Protein AF-A0A7S0A527-F1 (afdb_monomer)

Sequence (128 aa):
ALVALYSAGVRCGAPASEEWRRAADLVRLERTLLECVGRWADWRAQESSCGAETQRRANDDAGIRYALTEALRCLGRFCSPAAAALALHLSSGSHAEVCLGTPDWRDQFAKFVERRRRCHITTPDSPF

Foldseek 3Di:
DLVVLVVCCVVVVPPVDPVSVVVCVVVVVLVVLLVLLLVVLVVVVVVVVVPDPPPDDPVVCPVSLVSNLSSLLCCLGHHALVSNQSSCVSNPDDPVQADSPDPCNSVSSNVVSVVSVPDLCPPPPRPD

Radius of gyration: 15.99 Å; Cα contacts (8 Å, |Δi|>4): 95; chains: 1; bounding box: 36×29×46 Å

Solvent-accessible surface area (backbone atoms only — not comparable to full-atom values): 7467 Å² total; per-residue (Å²): 109,70,69,58,54,47,53,47,33,68,73,58,54,50,76,74,29,64,70,57,48,54,52,37,59,74,68,36,45,65,60,54,39,45,51,55,44,41,54,47,36,51,51,54,52,51,54,67,70,62,72,62,86,65,85,71,61,82,68,81,51,47,69,58,53,50,52,50,53,50,39,50,51,45,31,45,66,65,46,51,57,67,58,38,52,51,44,40,62,43,68,73,52,79,70,88,75,51,59,64,89,47,95,59,26,47,60,41,41,48,53,52,53,56,59,70,65,61,47,67,70,78,40,94,85,29,99,107

Mean predicted aligned error: 8.45 Å

Structure (mmCIF, N/CA/C/O backbone):
data_AF-A0A7S0A527-F1
#
_entry.id   AF-A0A7S0A527-F1
#
loop_
_atom_site.group_PDB
_atom_site.id
_atom_site.type_symbol
_atom_site.label_atom_id
_atom_site.label_alt_id
_atom_site.label_comp_id
_atom_site.label_asym_id
_atom_site.label_entity_id
_atom_site.label_seq_id
_atom_site.pdbx_PDB_ins_code
_atom_site.Cartn_x
_atom_site.Cartn_y
_atom_site.Cartn_z
_atom_site.occupancy
_atom_site.B_iso_or_equiv
_atom_site.auth_seq_id
_atom_site.auth_comp_id
_atom_site.auth_asym_id
_atom_site.auth_atom_id
_atom_site.pdbx_PDB_model_num
ATOM 1 N N . ALA A 1 1 ? -5.299 -14.541 -2.115 1.00 59.81 1 ALA A N 1
ATOM 2 C CA . ALA A 1 1 ? -5.134 -14.113 -0.708 1.00 59.81 1 ALA A CA 1
ATOM 3 C C . ALA A 1 1 ? -5.258 -12.594 -0.545 1.00 59.81 1 ALA A C 1
ATOM 5 O O . ALA A 1 1 ? -6.221 -12.161 0.070 1.00 59.81 1 ALA A O 1
ATOM 6 N N . LEU A 1 2 ? -4.375 -11.779 -1.143 1.00 63.88 2 LEU A N 1
ATOM 7 C CA . LEU A 1 2 ? -4.377 -10.310 -0.979 1.00 63.88 2 LEU A CA 1
ATOM 8 C C . LEU A 1 2 ? -5.701 -9.626 -1.370 1.00 63.88 2 LEU A C 1
ATOM 10 O O . LEU A 1 2 ? -6.231 -8.843 -0.591 1.00 63.88 2 LEU A O 1
ATOM 14 N N . VAL A 1 3 ? -6.290 -9.987 -2.516 1.00 68.44 3 VAL A N 1
ATOM 15 C CA . VAL A 1 3 ? -7.587 -9.436 -2.969 1.00 68.44 3 VAL A CA 1
ATOM 16 C C . VAL A 1 3 ? -8.728 -9.769 -2.001 1.00 68.44 3 VAL A C 1
ATOM 18 O O . VAL A 1 3 ? -9.594 -8.934 -1.744 1.00 68.44 3 VAL A O 1
ATOM 21 N N . ALA A 1 4 ? -8.718 -10.973 -1.424 1.00 68.75 4 ALA A N 1
ATOM 22 C CA . ALA A 1 4 ? -9.713 -11.386 -0.438 1.00 68.75 4 ALA A CA 1
ATOM 23 C C . ALA A 1 4 ? -9.551 -10.603 0.874 1.00 68.75 4 ALA A C 1
ATOM 25 O O . ALA A 1 4 ? -10.543 -10.151 1.437 1.00 68.75 4 ALA A O 1
ATOM 26 N N . LEU A 1 5 ? -8.309 -10.371 1.315 1.00 67.50 5 LEU A N 1
ATOM 27 C CA . LEU A 1 5 ? -8.009 -9.606 2.528 1.00 67.50 5 LEU A CA 1
ATOM 28 C C . LEU A 1 5 ? -8.332 -8.114 2.375 1.00 67.50 5 LEU A C 1
ATOM 30 O O . LEU A 1 5 ? -8.871 -7.504 3.299 1.00 67.50 5 LEU A O 1
ATOM 34 N N . TYR A 1 6 ? -8.078 -7.554 1.189 1.00 70.81 6 TYR A N 1
ATOM 35 C CA . TYR A 1 6 ? -8.498 -6.207 0.813 1.00 70.81 6 TYR A CA 1
ATOM 36 C C . TYR A 1 6 ? -10.022 -6.082 0.813 1.00 70.81 6 TYR A C 1
ATOM 38 O O . TYR A 1 6 ? -10.571 -5.202 1.471 1.00 70.81 6 TYR A O 1
ATOM 46 N N . SER A 1 7 ? -10.714 -7.002 0.135 1.00 74.00 7 SER A N 1
ATOM 47 C CA . SER A 1 7 ? -12.178 -7.000 0.043 1.00 74.00 7 SER A CA 1
ATOM 48 C C . SER A 1 7 ? -12.835 -7.152 1.416 1.00 74.00 7 SER A C 1
ATOM 50 O O . SER A 1 7 ? -13.795 -6.445 1.719 1.00 74.00 7 SER A O 1
ATOM 52 N N . ALA A 1 8 ? -12.297 -8.030 2.268 1.00 72.44 8 ALA A N 1
ATOM 53 C CA . ALA A 1 8 ? -12.728 -8.172 3.655 1.00 72.44 8 ALA A CA 1
ATOM 54 C C . ALA A 1 8 ? -12.457 -6.891 4.459 1.00 72.44 8 ALA A C 1
ATOM 56 O O . ALA A 1 8 ? -13.342 -6.413 5.159 1.00 72.44 8 ALA A O 1
ATOM 57 N N . GLY A 1 9 ? -11.281 -6.277 4.305 1.00 76.31 9 GLY A N 1
ATOM 58 C CA . GLY A 1 9 ? -10.939 -5.030 4.994 1.00 76.31 9 GLY A CA 1
ATOM 59 C C . GLY A 1 9 ? -11.847 -3.863 4.618 1.00 76.31 9 GLY A C 1
ATOM 60 O O . GLY A 1 9 ? -12.296 -3.122 5.490 1.00 76.31 9 GLY A O 1
ATOM 61 N N . VAL A 1 10 ? -12.180 -3.723 3.333 1.00 78.44 10 VAL A N 1
ATOM 62 C CA . VAL A 1 10 ? -13.115 -2.695 2.857 1.00 78.44 10 VAL A CA 1
ATOM 63 C C . VAL A 1 10 ? -14.512 -2.906 3.444 1.00 78.44 10 VAL A C 1
ATOM 65 O O . VAL A 1 10 ? -15.130 -1.940 3.885 1.00 78.44 10 VAL A O 1
ATOM 68 N N . ARG A 1 11 ? -15.000 -4.152 3.481 1.00 78.00 11 ARG A N 1
ATOM 69 C CA . ARG A 1 11 ? -16.347 -4.485 3.975 1.00 78.00 11 ARG A CA 1
ATOM 70 C C . ARG A 1 11 ? -16.475 -4.385 5.494 1.00 78.00 11 ARG A C 1
ATOM 72 O O . ARG A 1 11 ? -17.519 -3.969 5.978 1.00 78.00 11 ARG A O 1
ATOM 79 N N . CYS A 1 12 ? -15.427 -4.733 6.235 1.00 75.00 12 CYS A N 1
ATOM 80 C CA . CYS A 1 12 ? -15.451 -4.794 7.698 1.00 75.00 12 CYS A CA 1
ATOM 81 C C . CYS A 1 12 ? -15.009 -3.488 8.381 1.00 75.00 12 CYS A C 1
ATOM 83 O O . CYS A 1 12 ? -14.697 -3.497 9.570 1.00 75.00 12 CYS A O 1
ATOM 85 N N . GLY A 1 13 ? -14.921 -2.371 7.648 1.00 75.75 13 GLY A N 1
ATOM 86 C CA . GLY A 1 13 ? -14.513 -1.084 8.221 1.00 75.75 13 GLY A CA 1
ATOM 87 C C . GLY A 1 13 ? -13.076 -1.077 8.758 1.00 75.75 13 GLY A C 1
ATOM 88 O O . GLY A 1 13 ? -12.777 -0.390 9.735 1.00 75.75 13 GLY A O 1
ATOM 89 N N . ALA A 1 14 ? -12.168 -1.854 8.161 1.00 80.19 14 ALA A N 1
ATOM 90 C CA . ALA A 1 14 ? -10.760 -1.817 8.542 1.00 80.19 14 ALA A CA 1
ATOM 91 C C . ALA A 1 14 ? -10.166 -0.409 8.305 1.00 80.19 14 ALA A C 1
ATOM 93 O O . ALA A 1 14 ? -10.546 0.259 7.336 1.00 80.19 14 ALA A O 1
ATOM 94 N N . PRO A 1 15 ? -9.225 0.047 9.154 1.00 74.81 15 PRO A N 1
ATOM 95 C CA . PRO A 1 15 ? -8.529 -0.711 10.205 1.00 74.81 15 PRO A CA 1
ATOM 96 C C . PRO A 1 15 ? -9.211 -0.713 11.594 1.00 74.81 15 PRO A C 1
ATOM 98 O O . PRO A 1 15 ? -8.562 -1.068 12.580 1.00 74.81 15 PRO A O 1
ATOM 101 N N . ALA A 1 16 ? -10.485 -0.316 11.716 1.00 83.38 16 ALA A N 1
ATOM 102 C CA . ALA A 1 16 ? -11.167 -0.242 13.015 1.00 83.38 16 ALA A CA 1
ATOM 103 C C . ALA A 1 16 ? -11.524 -1.622 13.608 1.00 83.38 16 ALA A C 1
ATOM 105 O O . ALA A 1 16 ? -11.580 -1.765 14.827 1.00 83.38 16 ALA A O 1
ATOM 106 N N . SER A 1 17 ? -11.716 -2.643 12.765 1.00 88.12 17 SER A N 1
ATOM 107 C CA . SER A 1 17 ? -11.998 -4.021 13.196 1.00 88.12 17 SER A CA 1
ATOM 108 C C . SER A 1 17 ? -10.762 -4.701 13.801 1.00 88.12 17 SER A C 1
ATOM 110 O O . SER A 1 17 ? -9.734 -4.861 13.138 1.00 88.12 17 SER A O 1
ATOM 112 N N . GLU A 1 18 ? -10.871 -5.146 15.056 1.00 87.25 18 GLU A N 1
ATOM 113 C CA . GLU A 1 18 ? -9.802 -5.876 15.746 1.00 87.25 18 GLU A CA 1
ATOM 114 C C . GLU A 1 18 ? -9.535 -7.254 15.126 1.00 87.25 18 GLU A C 1
ATOM 116 O O . GLU A 1 18 ? -8.378 -7.627 14.941 1.00 87.25 18 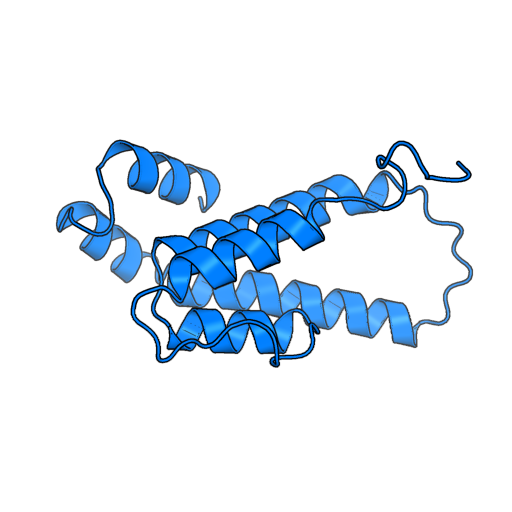GLU A O 1
ATOM 121 N N . GLU A 1 19 ? -10.586 -7.982 14.746 1.00 86.81 19 GLU A N 1
ATOM 122 C CA . GLU A 1 19 ? -10.470 -9.283 14.077 1.00 86.81 19 GLU A CA 1
ATOM 123 C C . GLU A 1 19 ? -9.710 -9.166 12.757 1.00 86.81 19 GLU A C 1
ATOM 125 O O . GLU A 1 19 ? -8.821 -9.971 12.474 1.00 86.81 19 GLU A O 1
ATOM 130 N N . TRP A 1 20 ? -10.004 -8.120 11.975 1.00 87.50 20 TRP A N 1
ATOM 131 C CA . TRP A 1 20 ? -9.282 -7.860 10.736 1.00 87.50 20 TRP A CA 1
ATOM 132 C C . TRP A 1 20 ? -7.804 -7.566 11.003 1.00 87.50 20 TRP A C 1
ATOM 134 O O . TRP A 1 20 ? -6.952 -8.113 10.306 1.00 87.50 20 TRP A O 1
ATOM 144 N N . ARG A 1 21 ? -7.482 -6.756 12.024 1.00 86.81 21 ARG A N 1
ATOM 145 C CA . ARG A 1 21 ? -6.084 -6.470 12.394 1.00 86.81 21 ARG A CA 1
ATOM 146 C C . ARG A 1 21 ? -5.339 -7.740 12.796 1.00 86.81 21 ARG A C 1
ATOM 148 O O . ARG A 1 21 ? -4.285 -8.008 12.235 1.00 86.81 21 ARG A O 1
ATOM 155 N N . ARG A 1 22 ? -5.926 -8.574 13.663 1.00 88.38 22 ARG A N 1
ATOM 156 C CA . ARG A 1 22 ? -5.335 -9.869 14.049 1.00 88.38 22 ARG A CA 1
ATOM 157 C C . ARG A 1 22 ? -5.097 -10.767 12.836 1.00 88.38 22 ARG A C 1
ATOM 159 O O . ARG A 1 22 ? -4.035 -11.374 12.724 1.00 88.38 22 ARG A O 1
ATOM 166 N N . ALA A 1 23 ? -6.059 -10.840 11.915 1.00 88.25 23 ALA A N 1
ATOM 167 C CA . ALA A 1 23 ? -5.906 -11.609 10.684 1.00 88.25 23 ALA A CA 1
ATOM 168 C C . ALA A 1 23 ? -4.793 -11.041 9.787 1.00 88.25 23 ALA A C 1
ATOM 170 O O . ALA A 1 23 ? -3.986 -11.808 9.265 1.00 88.25 23 ALA A O 1
ATOM 171 N N . ALA A 1 24 ? -4.720 -9.715 9.634 1.00 88.19 24 ALA A N 1
ATOM 172 C CA . ALA A 1 24 ? -3.684 -9.030 8.866 1.00 88.19 24 ALA A CA 1
ATOM 173 C C . ALA A 1 24 ? -2.281 -9.251 9.459 1.00 88.19 24 ALA A C 1
ATOM 175 O O . ALA A 1 24 ? -1.342 -9.517 8.706 1.00 88.19 24 ALA A O 1
ATOM 176 N N . ASP A 1 25 ? -2.147 -9.212 10.784 1.00 89.69 25 ASP A 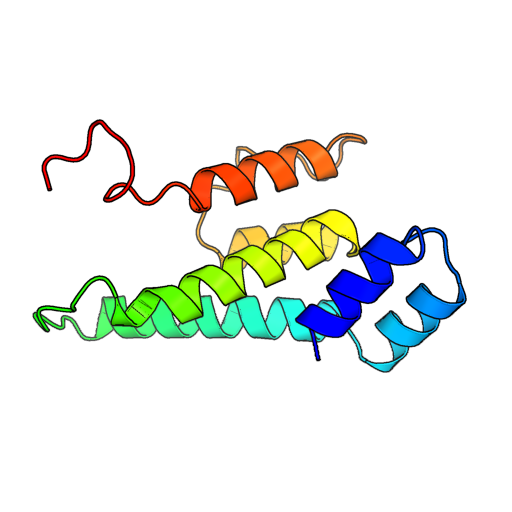N 1
ATOM 177 C CA . ASP A 1 25 ? -0.892 -9.472 11.494 1.00 89.69 25 ASP A CA 1
ATOM 178 C C . ASP A 1 25 ? -0.458 -10.934 11.351 1.00 89.69 25 ASP A C 1
ATOM 180 O O . ASP A 1 25 ? 0.700 -11.210 11.028 1.00 89.69 25 ASP A O 1
ATOM 184 N N . LEU A 1 26 ? -1.395 -11.876 11.504 1.00 91.50 26 LEU A N 1
ATOM 185 C CA . LEU A 1 26 ? -1.138 -13.313 11.380 1.00 91.50 26 LEU A CA 1
ATOM 186 C C . LEU A 1 26 ? -0.619 -13.688 9.988 1.00 91.50 26 LEU A C 1
ATOM 188 O O . LEU A 1 26 ? 0.303 -14.493 9.866 1.00 91.50 26 LEU A O 1
ATOM 192 N N . VAL A 1 27 ? -1.163 -13.073 8.934 1.00 88.56 27 VAL A N 1
ATOM 193 C CA . VAL A 1 27 ? -0.670 -13.272 7.560 1.00 88.56 27 VAL A CA 1
ATOM 194 C C . VAL A 1 27 ? 0.494 -12.351 7.198 1.00 88.56 27 VAL A C 1
ATOM 196 O O . VAL A 1 27 ? 0.972 -12.400 6.068 1.00 88.56 27 VAL A O 1
ATOM 199 N N . ARG A 1 28 ? 0.950 -11.505 8.131 1.00 92.06 28 ARG A N 1
ATOM 200 C CA . ARG A 1 28 ? 2.008 -10.506 7.925 1.00 92.06 28 ARG A CA 1
ATOM 201 C C . ARG A 1 28 ? 1.747 -9.633 6.696 1.00 92.06 28 ARG A C 1
ATOM 203 O O . ARG A 1 28 ? 2.659 -9.385 5.905 1.00 92.06 28 ARG A O 1
ATOM 210 N N . LEU A 1 29 ? 0.505 -9.167 6.547 1.00 88.31 29 LEU A N 1
ATOM 211 C CA . LEU A 1 29 ? 0.001 -8.478 5.358 1.00 88.31 29 LEU A CA 1
ATOM 212 C C . LEU A 1 29 ? 0.958 -7.390 4.861 1.00 88.31 29 LEU A C 1
ATOM 214 O O . LEU A 1 29 ? 1.284 -7.355 3.678 1.00 88.31 29 LEU A O 1
ATOM 218 N N . GLU A 1 30 ? 1.425 -6.528 5.765 1.00 92.06 30 GLU A N 1
ATOM 219 C CA . GLU A 1 30 ? 2.328 -5.422 5.437 1.00 92.06 30 GLU A CA 1
ATOM 220 C C . GLU A 1 30 ? 3.631 -5.914 4.790 1.00 92.06 30 GLU A C 1
ATOM 222 O O . GLU A 1 30 ? 4.030 -5.419 3.736 1.00 92.06 30 GLU A O 1
ATOM 227 N N . ARG A 1 31 ? 4.250 -6.956 5.357 1.00 92.06 31 ARG A N 1
ATOM 228 C CA . ARG A 1 31 ? 5.458 -7.572 4.797 1.00 92.06 31 ARG A CA 1
ATOM 229 C C . ARG A 1 31 ? 5.181 -8.205 3.437 1.00 92.06 31 ARG A C 1
ATOM 231 O O . ARG A 1 31 ? 5.959 -7.994 2.516 1.00 92.06 31 ARG A O 1
ATOM 238 N N . THR A 1 32 ? 4.087 -8.950 3.293 1.00 90.12 32 THR A N 1
ATOM 239 C CA . THR A 1 32 ? 3.727 -9.580 2.013 1.00 90.12 32 THR A CA 1
ATOM 240 C C . THR A 1 32 ? 3.491 -8.539 0.921 1.00 90.12 32 THR A C 1
ATOM 242 O O . THR A 1 32 ? 3.941 -8.720 -0.207 1.00 90.12 32 THR A O 1
ATOM 245 N N . LEU A 1 33 ? 2.826 -7.428 1.247 1.00 90.00 33 LEU A N 1
ATOM 246 C CA . LEU A 1 33 ? 2.612 -6.328 0.309 1.00 90.00 33 LEU A CA 1
ATOM 247 C C . LEU A 1 33 ? 3.935 -5.674 -0.100 1.00 90.00 33 LEU A C 1
ATOM 249 O O . LEU A 1 33 ? 4.152 -5.449 -1.288 1.00 90.00 33 LEU A O 1
ATOM 253 N N . LEU A 1 34 ? 4.834 -5.420 0.853 1.00 90.94 34 LEU A N 1
ATOM 254 C CA . LEU A 1 34 ? 6.166 -4.886 0.564 1.00 90.94 34 LEU A CA 1
ATOM 255 C C . LEU A 1 34 ? 7.004 -5.841 -0.292 1.00 90.94 34 LEU A C 1
ATOM 257 O O . LEU A 1 34 ? 7.639 -5.394 -1.240 1.00 90.94 34 LEU A O 1
ATOM 261 N N . GLU A 1 35 ? 6.968 -7.146 -0.021 1.00 90.00 35 GLU A N 1
ATOM 262 C CA . GLU A 1 35 ? 7.634 -8.161 -0.847 1.00 90.00 35 GLU A CA 1
ATOM 263 C C . GLU A 1 35 ? 7.065 -8.185 -2.275 1.00 90.00 35 GLU A C 1
ATOM 265 O O . GLU A 1 35 ? 7.828 -8.286 -3.235 1.00 90.00 35 GLU A O 1
ATOM 270 N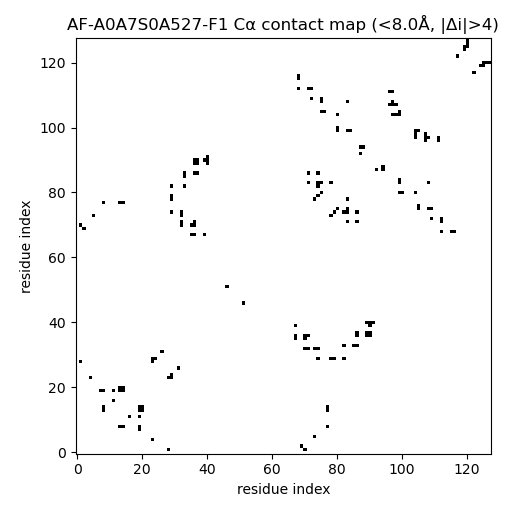 N . CYS A 1 36 ? 5.747 -8.035 -2.448 1.00 87.12 36 CYS A N 1
ATOM 271 C CA . CYS A 1 36 ? 5.135 -7.905 -3.773 1.00 87.12 36 CYS A CA 1
ATOM 272 C C . CYS A 1 36 ? 5.627 -6.656 -4.521 1.00 87.12 36 CYS A C 1
ATOM 274 O O . CYS A 1 36 ? 5.963 -6.748 -5.701 1.00 87.12 36 CYS A O 1
ATOM 276 N N . VAL A 1 37 ? 5.693 -5.503 -3.847 1.00 88.62 37 VAL A N 1
ATOM 277 C CA . VAL A 1 37 ? 6.204 -4.256 -4.443 1.00 88.62 37 VAL A CA 1
ATOM 278 C C . VAL A 1 37 ? 7.704 -4.368 -4.754 1.00 88.62 37 VAL A C 1
ATOM 280 O O . VAL A 1 37 ? 8.142 -3.920 -5.809 1.00 88.62 37 VAL A O 1
ATOM 283 N N . GLY A 1 38 ? 8.489 -5.000 -3.878 1.00 88.75 38 GLY A N 1
ATOM 284 C CA . GLY A 1 38 ? 9.924 -5.219 -4.070 1.00 88.75 38 GLY A CA 1
ATOM 285 C C . GLY A 1 38 ? 10.223 -6.126 -5.260 1.00 88.75 38 GLY A C 1
ATOM 286 O O . GLY A 1 38 ? 10.985 -5.742 -6.138 1.00 88.75 38 GLY A O 1
ATOM 287 N N . ARG A 1 39 ? 9.528 -7.266 -5.376 1.00 86.94 39 ARG A N 1
ATOM 288 C CA . ARG A 1 39 ? 9.661 -8.166 -6.538 1.00 86.94 39 ARG A CA 1
ATOM 289 C C . ARG A 1 39 ? 9.357 -7.469 -7.855 1.00 86.94 39 ARG A C 1
ATOM 291 O O . ARG A 1 39 ? 9.990 -7.765 -8.862 1.00 86.94 39 ARG A O 1
ATOM 298 N N . TRP A 1 40 ? 8.392 -6.552 -7.857 1.00 83.75 40 TRP A N 1
ATOM 299 C CA . TRP A 1 40 ? 8.168 -5.718 -9.027 1.00 83.75 40 TRP A CA 1
ATOM 300 C C . TRP A 1 40 ? 9.384 -4.845 -9.319 1.00 83.75 40 TRP A C 1
ATOM 302 O O . TRP A 1 40 ? 9.795 -4.743 -10.473 1.00 83.75 40 TRP A O 1
ATOM 312 N N . ALA A 1 41 ? 9.903 -4.141 -8.311 1.00 84.12 41 ALA A N 1
ATOM 313 C CA . ALA A 1 41 ? 11.037 -3.240 -8.486 1.00 84.12 41 ALA A CA 1
ATOM 314 C C . ALA A 1 41 ? 12.237 -3.989 -9.082 1.00 84.12 41 ALA A C 1
ATOM 316 O O . ALA A 1 41 ? 12.817 -3.520 -10.061 1.00 84.12 41 ALA A O 1
ATOM 317 N N . ASP A 1 42 ? 12.510 -5.189 -8.566 1.00 85.25 42 ASP A N 1
ATOM 318 C CA . ASP A 1 42 ? 13.545 -6.093 -9.066 1.00 85.25 42 A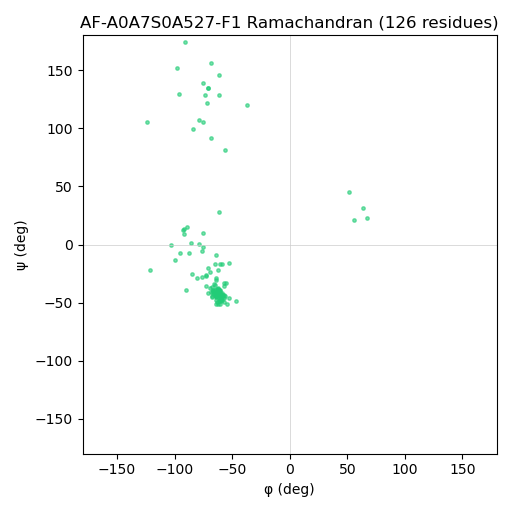SP A CA 1
ATOM 319 C C . ASP A 1 42 ? 13.277 -6.510 -10.513 1.00 85.25 42 ASP A C 1
ATOM 321 O O . ASP A 1 42 ? 14.158 -6.392 -11.361 1.00 85.25 42 ASP A O 1
ATOM 325 N N . TRP A 1 43 ? 12.048 -6.940 -10.817 1.00 82.94 43 TRP A N 1
ATOM 326 C CA . TRP A 1 43 ? 11.644 -7.299 -12.176 1.00 82.94 43 TRP A CA 1
ATOM 327 C C . TRP A 1 43 ? 11.858 -6.132 -13.148 1.00 82.94 43 TRP A C 1
ATOM 329 O O . TRP A 1 43 ? 12.535 -6.288 -14.157 1.00 82.94 43 TRP A O 1
ATOM 339 N N . ARG A 1 44 ? 11.390 -4.924 -12.811 1.00 77.00 44 ARG A N 1
ATOM 340 C CA . ARG A 1 44 ? 11.589 -3.728 -13.645 1.00 77.00 44 ARG A CA 1
ATOM 341 C C . ARG A 1 44 ? 13.078 -3.399 -13.818 1.00 77.00 44 ARG A C 1
ATOM 343 O O . ARG A 1 44 ? 13.488 -2.979 -14.895 1.00 77.00 44 ARG A O 1
ATOM 350 N N . ALA A 1 45 ? 13.890 -3.554 -12.773 1.00 79.94 45 ALA A N 1
ATOM 351 C CA . ALA A 1 45 ? 15.329 -3.313 -12.850 1.00 79.94 45 ALA A CA 1
ATOM 352 C C . ALA A 1 45 ? 16.032 -4.324 -13.771 1.00 79.94 45 ALA A C 1
ATOM 354 O O . ALA A 1 45 ? 16.874 -3.926 -14.575 1.00 79.94 45 ALA A O 1
ATOM 355 N N . GLN A 1 46 ? 15.648 -5.603 -13.698 1.00 78.94 46 GLN A N 1
ATOM 356 C CA . GLN A 1 46 ? 16.123 -6.660 -14.599 1.00 78.94 46 GLN A CA 1
ATOM 357 C C . GLN A 1 46 ? 15.730 -6.389 -16.053 1.00 78.94 46 GLN A C 1
ATOM 359 O O . GLN A 1 46 ? 16.516 -6.612 -16.970 1.00 78.94 46 GLN A O 1
ATOM 364 N N . GLU A 1 47 ? 14.527 -5.870 -16.276 1.00 73.00 47 GLU A N 1
ATOM 365 C CA . GLU A 1 47 ? 14.084 -5.504 -17.616 1.00 73.00 47 GLU A CA 1
ATOM 366 C C . GLU A 1 47 ? 14.870 -4.333 -18.198 1.00 73.00 47 GLU A C 1
ATOM 368 O O . GLU A 1 47 ? 15.274 -4.387 -19.359 1.00 73.00 47 GLU A O 1
ATOM 373 N N . SER A 1 48 ? 15.130 -3.303 -17.391 1.00 71.12 48 SER A N 1
ATOM 374 C CA . SER A 1 48 ? 15.949 -2.162 -17.804 1.00 71.12 48 SER A CA 1
ATOM 375 C C . SER A 1 48 ? 17.399 -2.557 -18.103 1.00 71.12 48 SER A C 1
ATOM 377 O O . SER A 1 48 ? 18.032 -1.932 -18.951 1.00 71.12 48 SER A O 1
ATOM 379 N N . SER A 1 49 ? 17.942 -3.579 -17.429 1.00 76.62 49 SER A N 1
ATOM 380 C CA . SER A 1 49 ? 19.325 -4.032 -17.627 1.00 76.62 49 SER A CA 1
ATOM 381 C C . SER A 1 49 ? 19.497 -5.019 -18.784 1.00 76.62 49 SER A C 1
ATOM 383 O O . SER A 1 49 ? 20.576 -5.066 -19.372 1.00 76.62 49 SER A O 1
ATOM 385 N N . CYS A 1 50 ? 18.455 -5.770 -19.160 1.00 69.38 50 CYS A N 1
ATOM 386 C CA . CYS A 1 50 ? 18.528 -6.742 -20.257 1.00 69.38 50 CYS A CA 1
ATOM 387 C C . CYS A 1 50 ? 18.521 -6.119 -21.665 1.00 69.38 50 CYS A C 1
ATOM 389 O O . CYS A 1 50 ? 18.606 -6.865 -22.637 1.00 69.38 50 CYS A O 1
ATOM 391 N N . GLY A 1 51 ? 18.417 -4.788 -21.804 1.00 57.84 51 GLY A N 1
ATOM 392 C CA . GLY A 1 51 ? 18.545 -4.085 -23.093 1.00 57.84 51 GLY A CA 1
ATOM 393 C C . GLY A 1 51 ? 17.585 -4.572 -24.184 1.00 57.84 51 GLY A C 1
ATOM 394 O O . GLY A 1 51 ? 17.863 -4.425 -25.370 1.00 57.84 51 GLY A O 1
ATOM 395 N N . ALA A 1 52 ? 16.488 -5.221 -23.796 1.00 54.97 52 ALA A N 1
ATOM 396 C CA . ALA A 1 52 ? 15.733 -6.048 -24.711 1.00 54.97 52 ALA A CA 1
ATOM 397 C C . ALA A 1 52 ? 14.840 -5.183 -25.612 1.00 54.97 52 ALA A C 1
ATOM 399 O O . ALA A 1 52 ? 13.769 -4.739 -25.199 1.00 54.97 52 ALA A O 1
ATOM 400 N N . GLU A 1 53 ? 15.232 -5.062 -26.883 1.00 51.88 53 GLU A N 1
ATOM 401 C CA . GLU A 1 53 ? 14.389 -4.724 -28.046 1.00 51.88 53 GLU A CA 1
ATOM 402 C C . GLU A 1 53 ? 13.270 -5.765 -28.282 1.00 51.88 53 GLU A C 1
ATOM 404 O O . GLU A 1 53 ? 12.821 -6.006 -29.402 1.00 51.88 53 GLU A O 1
ATOM 409 N N . THR A 1 54 ? 12.801 -6.445 -27.235 1.00 54.53 54 THR A N 1
ATOM 410 C CA . THR A 1 54 ? 11.640 -7.314 -27.345 1.00 54.53 54 THR A CA 1
ATOM 411 C C . THR A 1 54 ? 10.429 -6.405 -27.415 1.00 54.53 54 THR A C 1
ATOM 413 O O . THR A 1 54 ? 10.035 -5.794 -26.425 1.00 54.53 54 THR A O 1
ATOM 416 N N . GLN A 1 55 ? 9.876 -6.287 -28.617 1.00 51.53 55 GLN A N 1
ATOM 417 C CA . GLN A 1 55 ? 8.635 -5.600 -28.947 1.00 51.53 55 GLN A CA 1
ATOM 418 C C . GLN A 1 55 ? 7.484 -6.175 -28.099 1.00 51.53 55 GLN A C 1
ATOM 420 O O . GLN A 1 55 ? 6.749 -7.065 -28.525 1.00 51.53 55 GLN A O 1
ATOM 425 N N . ARG A 1 56 ? 7.364 -5.722 -26.847 1.00 54.31 56 ARG A N 1
ATOM 426 C CA . ARG A 1 56 ? 6.331 -6.196 -25.926 1.00 54.31 56 ARG A CA 1
ATOM 427 C C . ARG A 1 56 ? 4.981 -5.674 -26.363 1.00 54.31 56 ARG A C 1
ATOM 429 O O . ARG A 1 56 ? 4.808 -4.485 -26.633 1.00 54.31 56 ARG A O 1
ATOM 436 N N . ARG A 1 57 ? 3.992 -6.561 -26.368 1.00 53.06 57 ARG A N 1
ATOM 437 C CA . ARG A 1 57 ? 2.596 -6.152 -26.474 1.00 53.06 57 ARG A CA 1
ATOM 438 C C . ARG A 1 57 ? 2.207 -5.549 -25.131 1.00 53.06 57 ARG A C 1
ATOM 440 O O . ARG A 1 57 ? 2.382 -6.181 -24.097 1.00 53.06 57 ARG A O 1
ATOM 447 N N . ALA A 1 58 ? 1.629 -4.349 -25.141 1.00 53.53 58 ALA A N 1
ATOM 448 C CA . ALA A 1 58 ? 1.177 -3.642 -23.936 1.00 53.53 58 ALA A CA 1
ATOM 449 C C . ALA A 1 58 ? 0.243 -4.470 -23.016 1.00 53.53 58 ALA A C 1
ATOM 451 O O . ALA A 1 58 ? 0.058 -4.115 -21.852 1.00 53.53 58 ALA A O 1
ATOM 452 N N . ASN A 1 59 ? -0.321 -5.574 -23.522 1.00 56.38 59 ASN A N 1
ATOM 453 C CA . ASN A 1 59 ? -1.169 -6.503 -22.780 1.00 56.38 59 ASN A CA 1
ATOM 454 C C . ASN A 1 59 ? -0.418 -7.443 -21.824 1.00 56.38 59 ASN A C 1
ATOM 456 O O . ASN A 1 59 ? -1.007 -7.832 -20.817 1.00 56.38 59 ASN A O 1
ATOM 460 N N . ASP A 1 60 ? 0.847 -7.784 -22.085 1.00 61.97 60 ASP A N 1
ATOM 461 C CA . ASP A 1 60 ? 1.558 -8.800 -21.285 1.00 61.97 60 ASP A CA 1
ATOM 462 C C . ASP A 1 60 ? 1.843 -8.309 -19.852 1.00 61.97 60 ASP A C 1
ATOM 464 O O . ASP A 1 60 ? 1.893 -9.091 -18.903 1.00 61.97 60 ASP A O 1
ATOM 468 N N . ASP A 1 61 ? 1.887 -6.989 -19.660 1.00 68.00 61 ASP A N 1
ATOM 469 C CA . ASP A 1 61 ? 2.137 -6.368 -18.358 1.00 68.00 61 ASP A CA 1
ATOM 470 C C . ASP A 1 61 ? 0.853 -5.978 -17.605 1.00 68.00 61 ASP A C 1
ATOM 472 O O . ASP A 1 61 ? 0.924 -5.509 -16.465 1.00 68.00 61 ASP A O 1
ATOM 476 N N . ALA A 1 62 ? -0.330 -6.090 -18.222 1.00 69.19 62 ALA A N 1
ATOM 477 C CA . ALA A 1 62 ? -1.563 -5.514 -17.675 1.00 69.19 62 ALA A CA 1
ATOM 478 C C . ALA A 1 62 ? -1.951 -6.140 -16.323 1.00 69.19 62 ALA A C 1
ATOM 480 O O . ALA A 1 62 ? -2.296 -5.426 -15.376 1.00 69.19 62 ALA A O 1
ATOM 481 N N . GLY A 1 63 ? -1.833 -7.467 -16.207 1.00 73.56 63 GLY A N 1
ATOM 482 C CA . GLY A 1 63 ? -2.131 -8.198 -14.971 1.00 73.56 63 GLY A CA 1
ATOM 483 C C . GLY A 1 63 ? -1.153 -7.871 -13.842 1.00 73.56 63 GLY A C 1
ATOM 484 O O . GLY A 1 63 ? -1.566 -7.678 -12.697 1.00 73.56 63 GLY A O 1
ATOM 485 N N . ILE A 1 64 ? 0.131 -7.729 -14.177 1.00 74.81 64 ILE A N 1
ATOM 486 C CA . ILE A 1 64 ? 1.169 -7.340 -13.222 1.00 74.81 64 ILE A CA 1
ATOM 487 C C . ILE A 1 64 ? 0.874 -5.924 -12.721 1.00 74.81 64 ILE A C 1
ATOM 489 O O . ILE A 1 64 ? 0.725 -5.743 -11.512 1.00 74.81 64 ILE A O 1
ATOM 493 N N . ARG A 1 65 ? 0.652 -4.954 -13.626 1.00 77.25 65 ARG A N 1
ATOM 494 C CA . ARG A 1 65 ? 0.292 -3.558 -13.294 1.00 77.25 65 ARG A CA 1
ATOM 495 C C . ARG A 1 65 ? -0.895 -3.436 -12.369 1.00 77.25 65 ARG A C 1
ATOM 497 O O . ARG A 1 65 ? -0.814 -2.714 -11.375 1.00 77.25 65 ARG A O 1
ATOM 504 N N . TYR A 1 66 ? -1.948 -4.185 -12.655 1.00 79.25 66 TYR A N 1
ATOM 505 C CA . TYR A 1 66 ? -3.105 -4.251 -11.785 1.00 79.25 66 TYR A CA 1
ATOM 506 C C . TYR A 1 66 ? -2.737 -4.739 -10.374 1.00 79.25 66 TYR A C 1
ATOM 508 O O . TYR A 1 66 ? -3.087 -4.087 -9.390 1.00 79.25 66 TYR A O 1
ATOM 516 N N . ALA A 1 67 ? -1.969 -5.828 -10.262 1.00 80.38 67 ALA A N 1
ATOM 517 C CA . ALA A 1 67 ? -1.569 -6.386 -8.972 1.00 80.38 67 ALA A CA 1
ATOM 518 C C . ALA A 1 67 ? -0.741 -5.407 -8.119 1.00 80.38 67 ALA A C 1
ATOM 520 O O . ALA A 1 67 ? -0.973 -5.315 -6.913 1.00 80.38 67 ALA A O 1
ATOM 521 N N . LEU A 1 68 ? 0.171 -4.628 -8.715 1.00 84.06 68 LEU A N 1
ATOM 522 C CA . LEU A 1 68 ? 0.895 -3.581 -7.979 1.00 84.06 68 LEU A CA 1
ATOM 523 C C . LEU A 1 68 ? -0.015 -2.447 -7.544 1.00 84.06 68 LEU A C 1
ATOM 525 O O . LEU A 1 68 ? 0.094 -1.996 -6.408 1.00 84.06 68 LEU A O 1
ATOM 529 N N . THR A 1 69 ? -0.886 -1.959 -8.429 1.00 85.06 69 THR A N 1
ATOM 530 C CA . THR A 1 69 ? -1.832 -0.900 -8.067 1.00 85.06 69 THR A CA 1
ATOM 531 C C . THR A 1 69 ? -2.683 -1.336 -6.878 1.00 85.06 69 THR A C 1
ATOM 533 O O . THR A 1 69 ? -2.826 -0.569 -5.928 1.00 85.06 69 THR A O 1
ATOM 536 N N . GLU A 1 70 ? -3.171 -2.576 -6.870 1.00 85.00 70 GLU A N 1
ATOM 537 C CA . GLU A 1 70 ? -3.911 -3.118 -5.730 1.00 85.00 70 GLU A CA 1
ATOM 538 C C . GLU A 1 70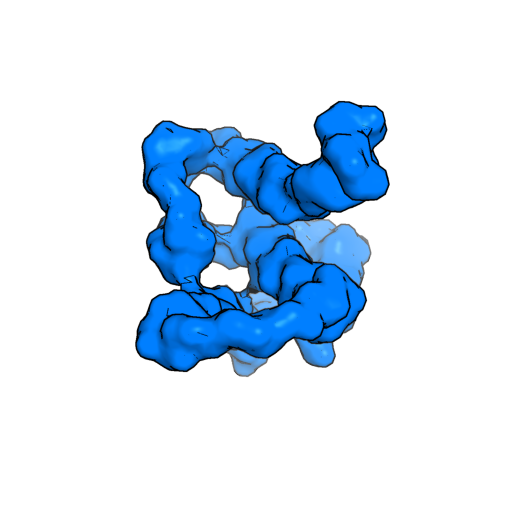 ? -3.043 -3.285 -4.479 1.00 85.00 70 GLU A C 1
ATOM 540 O O . GLU A 1 70 ? -3.482 -2.934 -3.383 1.00 85.00 70 GLU A O 1
ATOM 545 N N . ALA A 1 71 ? -1.794 -3.740 -4.612 1.00 87.88 71 ALA A N 1
ATOM 546 C CA . ALA A 1 71 ? -0.878 -3.832 -3.477 1.00 87.88 71 ALA A CA 1
ATOM 547 C C . ALA A 1 71 ? -0.622 -2.454 -2.841 1.00 87.88 71 ALA A C 1
ATOM 549 O O . ALA A 1 71 ? -0.699 -2.302 -1.620 1.00 87.88 71 ALA A O 1
ATOM 550 N N . LEU A 1 72 ? -0.402 -1.426 -3.664 1.00 88.88 72 LEU A N 1
ATOM 551 C CA . LEU A 1 72 ? -0.249 -0.048 -3.206 1.00 88.88 72 LEU A CA 1
ATOM 552 C C . LEU A 1 72 ? -1.539 0.468 -2.550 1.00 88.88 72 LEU A C 1
ATOM 554 O O . LEU A 1 72 ? -1.474 1.059 -1.475 1.00 88.88 72 LEU A O 1
ATOM 558 N N . ARG A 1 73 ? -2.724 0.198 -3.114 1.00 88.31 73 ARG A N 1
ATOM 559 C CA . ARG A 1 73 ? -4.006 0.550 -2.469 1.00 88.31 73 ARG A CA 1
ATOM 560 C C . ARG A 1 73 ? -4.156 -0.101 -1.095 1.00 88.31 73 ARG A C 1
ATOM 562 O O . ARG A 1 73 ? -4.604 0.565 -0.162 1.00 88.31 73 ARG A O 1
ATOM 569 N N . CYS A 1 74 ? -3.766 -1.369 -0.951 1.00 88.38 74 CYS A N 1
ATOM 570 C CA . CYS A 1 74 ? -3.768 -2.054 0.342 1.00 88.38 74 CYS A CA 1
ATOM 571 C C . CYS A 1 74 ? -2.849 -1.346 1.348 1.00 88.38 74 CYS A C 1
ATOM 573 O O . CYS A 1 74 ? -3.273 -1.076 2.471 1.00 88.38 74 CYS A O 1
ATOM 575 N N . LEU A 1 75 ? -1.626 -0.997 0.931 1.00 90.12 75 LEU A N 1
ATOM 576 C CA . LEU A 1 75 ? -0.648 -0.294 1.767 1.00 90.12 75 LEU A CA 1
ATOM 577 C C . LEU A 1 75 ? -1.172 1.072 2.231 1.00 90.12 75 LEU A C 1
ATOM 579 O O . LEU A 1 75 ? -1.201 1.355 3.427 1.00 90.12 75 LEU A O 1
ATOM 583 N N . GLY A 1 76 ? -1.662 1.893 1.299 1.00 88.62 76 GLY A N 1
ATOM 584 C CA . GLY A 1 76 ? -2.186 3.226 1.608 1.00 88.62 76 GLY A CA 1
ATOM 585 C C . GLY A 1 76 ? -3.427 3.206 2.501 1.00 88.62 76 GLY A C 1
ATOM 586 O O . GLY A 1 76 ? -3.649 4.135 3.278 1.00 88.62 76 GLY A O 1
ATOM 587 N N . ARG A 1 77 ? -4.230 2.139 2.434 1.00 87.94 77 ARG A N 1
ATOM 588 C CA . ARG A 1 77 ? -5.479 2.032 3.197 1.00 87.94 77 ARG A CA 1
ATOM 589 C C . ARG A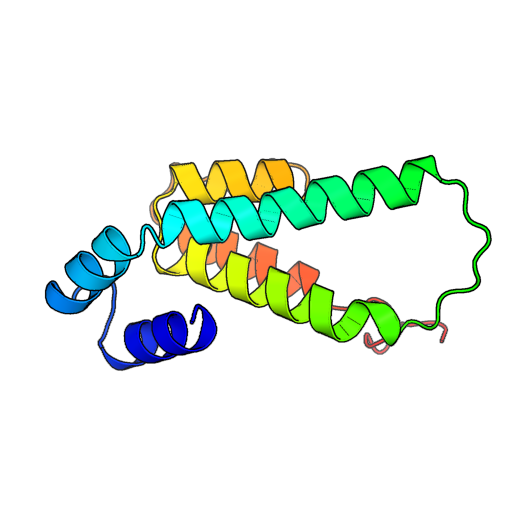 1 77 ? -5.302 1.401 4.571 1.00 87.94 77 ARG A C 1
ATOM 591 O O . ARG A 1 77 ? -5.945 1.844 5.519 1.00 87.94 77 ARG A O 1
ATOM 598 N N . PHE A 1 78 ? -4.464 0.376 4.681 1.00 88.25 78 PHE A N 1
ATOM 599 C CA . PHE A 1 78 ? -4.438 -0.466 5.874 1.00 88.25 78 PHE A CA 1
ATOM 600 C C . PHE A 1 78 ? -3.095 -0.520 6.589 1.00 88.25 78 PHE A C 1
ATOM 602 O O . PHE A 1 78 ? -3.066 -0.830 7.776 1.00 88.25 78 PHE A O 1
ATOM 609 N N . CYS A 1 79 ? -1.997 -0.217 5.903 1.00 88.44 79 CYS A N 1
ATOM 610 C CA . CYS A 1 79 ? -0.667 -0.348 6.480 1.00 88.44 79 CYS A CA 1
ATOM 611 C C . CYS A 1 79 ? -0.204 0.940 7.165 1.00 88.44 79 CYS A C 1
ATOM 613 O O . CYS A 1 79 ? -0.886 1.981 7.150 1.00 88.44 79 CYS A O 1
ATOM 615 N N . SER A 1 80 ? 0.954 0.826 7.809 1.00 90.88 80 SER A N 1
ATOM 616 C CA . SER A 1 80 ? 1.637 1.918 8.483 1.00 90.88 80 SER A CA 1
ATOM 617 C C . SER A 1 80 ? 2.179 2.965 7.491 1.00 90.88 80 SER A C 1
ATOM 619 O O . SER A 1 80 ? 2.468 2.640 6.332 1.00 90.88 80 SER A O 1
ATOM 621 N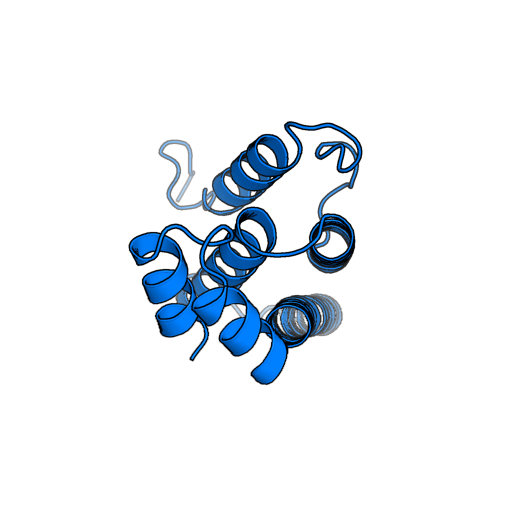 N . PRO A 1 81 ? 2.390 4.222 7.934 1.00 90.25 81 PRO A N 1
ATOM 622 C CA . PRO A 1 81 ? 3.099 5.224 7.135 1.00 90.25 81 PRO A CA 1
ATOM 623 C C . PRO A 1 81 ? 4.509 4.759 6.741 1.00 90.25 81 PRO A C 1
ATOM 625 O O . PRO A 1 81 ? 4.972 5.054 5.644 1.00 90.25 81 PRO A O 1
ATOM 628 N N . ALA A 1 82 ? 5.182 3.985 7.599 1.00 90.88 82 ALA A N 1
ATOM 629 C CA . ALA A 1 82 ? 6.510 3.441 7.318 1.00 90.88 82 ALA A CA 1
ATOM 630 C C . ALA A 1 82 ? 6.494 2.470 6.125 1.00 90.88 82 ALA A C 1
ATOM 632 O O . ALA A 1 82 ? 7.325 2.578 5.225 1.00 90.88 82 ALA A O 1
ATOM 633 N N . ALA A 1 83 ? 5.513 1.567 6.059 1.00 90.62 83 ALA A N 1
ATOM 634 C CA . ALA A 1 83 ? 5.362 0.686 4.906 1.00 90.62 83 ALA A CA 1
ATOM 635 C C . ALA A 1 83 ? 4.953 1.435 3.638 1.00 90.62 83 ALA A C 1
ATOM 637 O O . ALA A 1 83 ? 5.441 1.117 2.556 1.00 90.62 83 ALA A O 1
ATOM 638 N N . ALA A 1 84 ? 4.116 2.467 3.754 1.00 90.19 84 ALA A N 1
ATOM 639 C CA . ALA A 1 84 ? 3.829 3.350 2.630 1.00 90.19 84 ALA A CA 1
ATOM 640 C C . ALA A 1 84 ? 5.108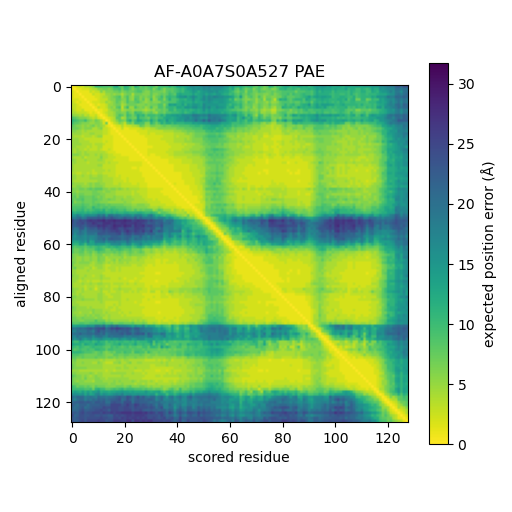 4.040 2.112 1.00 90.19 84 ALA A C 1
ATOM 642 O O . ALA A 1 84 ? 5.332 4.067 0.904 1.00 90.19 84 ALA A O 1
ATOM 643 N N . ALA A 1 85 ? 5.990 4.513 3.002 1.00 89.06 85 ALA A N 1
ATOM 644 C CA . ALA A 1 85 ? 7.276 5.117 2.636 1.00 89.06 85 ALA A CA 1
ATOM 645 C C . ALA A 1 85 ? 8.175 4.143 1.870 1.00 89.06 85 ALA A C 1
ATOM 647 O O . ALA A 1 85 ? 8.711 4.480 0.813 1.00 89.06 85 ALA A O 1
ATOM 648 N N . LEU A 1 86 ? 8.306 2.919 2.386 1.00 89.88 86 LEU A N 1
ATOM 649 C CA . LEU A 1 86 ? 9.089 1.864 1.750 1.00 89.88 86 LEU A CA 1
ATOM 650 C C . LEU A 1 86 ? 8.507 1.482 0.387 1.00 89.88 86 LEU A C 1
ATOM 652 O O . LEU A 1 86 ? 9.244 1.329 -0.581 1.00 89.88 86 LEU A O 1
ATOM 656 N N . ALA A 1 87 ? 7.184 1.387 0.271 1.00 90.06 87 ALA A N 1
ATOM 657 C CA . ALA A 1 87 ? 6.539 1.095 -1.000 1.00 90.06 87 ALA A CA 1
ATOM 658 C C . ALA A 1 87 ? 6.751 2.206 -2.040 1.00 90.06 87 ALA A C 1
ATOM 660 O O . ALA A 1 87 ? 6.989 1.903 -3.211 1.00 90.06 87 ALA A O 1
ATOM 661 N N . LEU A 1 88 ? 6.716 3.481 -1.629 1.00 87.81 88 LEU A N 1
ATOM 662 C CA . LEU A 1 88 ? 7.068 4.603 -2.507 1.00 87.81 88 LEU A CA 1
ATOM 663 C C . LEU A 1 88 ? 8.506 4.470 -3.004 1.00 87.81 88 LEU A C 1
ATOM 665 O O . LEU A 1 88 ? 8.719 4.520 -4.217 1.00 87.81 88 LEU A O 1
ATOM 669 N N . HIS A 1 89 ? 9.442 4.205 -2.086 1.00 86.69 89 HIS A N 1
ATOM 670 C CA . HIS A 1 89 ? 10.855 3.998 -2.397 1.00 86.69 89 HIS A CA 1
ATOM 671 C C . HIS A 1 89 ? 11.057 2.902 -3.450 1.00 86.69 89 HIS A C 1
ATOM 673 O O . HIS A 1 89 ? 11.672 3.128 -4.490 1.00 86.69 89 HIS A O 1
ATOM 679 N N . LEU A 1 90 ? 10.453 1.734 -3.224 1.00 85.12 90 LEU A N 1
ATOM 680 C CA . LEU A 1 90 ? 10.545 0.586 -4.125 1.00 85.12 90 LEU A CA 1
ATOM 681 C C . LEU A 1 90 ? 9.876 0.856 -5.486 1.00 85.12 90 LEU A C 1
ATOM 683 O O . LEU A 1 90 ? 10.353 0.408 -6.525 1.00 85.12 90 LEU A O 1
ATOM 687 N N . SER A 1 91 ? 8.789 1.632 -5.520 1.00 80.50 91 SER A N 1
ATOM 688 C CA . SER A 1 91 ? 8.017 1.897 -6.746 1.00 80.50 91 SER A CA 1
ATOM 689 C C . SER A 1 91 ? 8.629 2.946 -7.700 1.00 80.50 91 SER A C 1
ATOM 691 O O . SER A 1 91 ? 8.065 3.210 -8.779 1.00 80.50 91 SER A O 1
ATOM 693 N N . SER A 1 92 ? 9.794 3.500 -7.342 1.00 69.19 92 SER A N 1
ATOM 694 C CA . SER A 1 92 ? 10.625 4.389 -8.174 1.00 69.19 92 SER A CA 1
ATOM 695 C C . SER A 1 92 ? 10.009 5.765 -8.496 1.00 69.19 92 SER A C 1
ATOM 697 O O . SER A 1 92 ? 10.360 6.380 -9.498 1.00 69.19 92 SER A O 1
ATOM 699 N N . GLY A 1 93 ? 9.056 6.257 -7.696 1.00 57.56 93 GLY A N 1
ATOM 700 C CA . GLY A 1 93 ? 8.497 7.604 -7.857 1.00 57.56 93 GLY A CA 1
ATOM 701 C C . GLY A 1 93 ? 9.186 8.591 -6.923 1.00 57.56 93 GLY A C 1
ATOM 702 O O . GLY A 1 93 ? 9.273 8.313 -5.732 1.00 57.56 93 GLY A O 1
ATOM 703 N N . SER A 1 94 ? 9.656 9.724 -7.454 1.00 55.53 94 SER A N 1
ATOM 704 C CA . SER A 1 94 ? 10.160 10.857 -6.667 1.00 55.53 94 SER A CA 1
ATOM 705 C C . SER A 1 94 ? 9.332 11.047 -5.389 1.00 55.53 94 SER A C 1
ATOM 707 O O . SER A 1 94 ? 8.119 11.250 -5.448 1.00 55.53 94 SER A O 1
ATOM 709 N N . HIS A 1 95 ? 9.992 10.945 -4.234 1.00 57.72 95 HIS A N 1
ATOM 710 C CA . HIS A 1 95 ? 9.376 10.978 -2.901 1.00 57.72 95 HIS A CA 1
ATOM 711 C C . HIS A 1 95 ? 8.694 12.317 -2.574 1.00 57.72 95 HIS A C 1
ATOM 713 O O . HIS A 1 95 ? 8.015 12.431 -1.558 1.00 57.72 95 HIS A O 1
ATOM 719 N N . ALA A 1 96 ? 8.889 13.331 -3.420 1.00 58.94 96 ALA A N 1
ATOM 720 C CA . ALA A 1 96 ? 8.535 14.717 -3.146 1.00 58.94 96 ALA A CA 1
ATOM 721 C C . ALA A 1 96 ? 7.024 14.973 -2.999 1.00 58.94 96 ALA A C 1
ATOM 723 O O . ALA A 1 96 ? 6.641 16.017 -2.483 1.00 58.94 96 ALA A O 1
ATOM 724 N N . GLU A 1 97 ? 6.160 14.055 -3.441 1.00 63.88 97 GLU A N 1
ATOM 725 C CA . GLU A 1 97 ? 4.719 14.322 -3.543 1.00 63.88 97 GLU A CA 1
ATOM 726 C C . GLU A 1 97 ? 3.864 13.780 -2.389 1.00 63.88 97 GLU A C 1
ATOM 728 O O . GLU A 1 97 ? 2.695 14.147 -2.298 1.00 63.88 97 GLU A O 1
ATOM 733 N N . VAL A 1 98 ? 4.394 12.902 -1.527 1.00 73.81 98 VAL A N 1
ATOM 734 C CA . VAL A 1 98 ? 3.615 12.305 -0.427 1.00 73.81 98 VAL A CA 1
ATOM 735 C C . VAL A 1 98 ? 4.304 12.583 0.902 1.00 73.81 98 VAL A C 1
ATOM 737 O O . VAL A 1 98 ? 5.307 11.958 1.246 1.00 73.81 98 VAL A O 1
ATOM 740 N N . CYS A 1 99 ? 3.740 13.506 1.675 1.00 80.19 99 CYS A N 1
ATOM 741 C CA . CYS A 1 99 ? 4.209 13.806 3.018 1.00 80.19 99 CYS A CA 1
ATOM 742 C C . CYS A 1 99 ? 3.582 12.820 4.010 1.00 80.19 99 CYS A C 1
ATOM 744 O O . CYS A 1 99 ? 2.442 12.969 4.432 1.00 80.19 99 CYS A O 1
ATOM 746 N N . LEU A 1 100 ? 4.330 11.784 4.392 1.00 81.25 100 LEU A N 1
ATOM 747 C CA . LEU A 1 100 ? 3.823 10.714 5.266 1.00 81.25 100 LEU A CA 1
ATOM 748 C C . LEU A 1 100 ? 3.723 11.099 6.750 1.00 81.25 100 LEU A C 1
ATOM 750 O O . LEU A 1 100 ? 3.212 10.320 7.552 1.00 81.25 100 LEU A O 1
ATOM 754 N N . GLY A 1 101 ? 4.206 12.290 7.115 1.00 83.81 101 GLY A N 1
ATOM 755 C CA . GLY A 1 101 ? 4.113 12.835 8.470 1.00 83.81 101 GLY A CA 1
ATOM 756 C C . GLY A 1 101 ? 2.826 13.614 8.751 1.00 83.81 101 GLY A C 1
ATOM 757 O O . GLY A 1 101 ? 2.610 14.014 9.892 1.00 83.81 101 GLY A O 1
ATOM 758 N N . THR A 1 102 ? 1.981 13.856 7.746 1.00 86.44 102 THR A N 1
ATOM 759 C CA . THR A 1 102 ? 0.756 14.651 7.900 1.00 86.44 102 THR A CA 1
ATOM 760 C C . THR A 1 102 ? -0.473 13.757 8.087 1.00 86.44 102 THR A C 1
ATOM 762 O O . THR A 1 102 ? -0.497 12.629 7.599 1.00 86.44 102 THR A O 1
ATOM 765 N N . PRO A 1 103 ? -1.528 14.217 8.782 1.00 86.75 103 PRO A N 1
ATOM 766 C CA . PRO A 1 103 ? -2.731 13.410 9.016 1.00 86.75 103 PRO A CA 1
ATOM 767 C C . PRO A 1 103 ? -3.474 13.011 7.726 1.00 86.75 103 PRO A C 1
ATOM 769 O O . PRO A 1 103 ? -4.189 12.012 7.717 1.00 86.75 103 PRO A O 1
ATOM 772 N N . ASP A 1 104 ? -3.272 13.742 6.631 1.00 89.31 104 ASP A N 1
ATOM 773 C CA . ASP A 1 104 ? -3.860 13.507 5.308 1.00 89.31 104 ASP A CA 1
ATOM 774 C C . ASP A 1 104 ? -2.984 12.634 4.387 1.00 89.31 104 ASP A C 1
ATOM 776 O O . ASP A 1 104 ? -3.294 12.465 3.204 1.00 89.31 104 ASP A O 1
ATOM 780 N N . TRP A 1 105 ? -1.900 12.036 4.898 1.00 89.50 105 TRP A N 1
ATOM 781 C CA . TRP A 1 105 ? -0.968 11.260 4.076 1.00 89.50 105 TRP A CA 1
ATOM 782 C C . TRP A 1 105 ? -1.638 10.131 3.285 1.00 89.50 105 TRP A C 1
ATOM 784 O O . TRP A 1 105 ? -1.217 9.821 2.171 1.00 89.50 105 TRP A O 1
ATOM 794 N N . ARG A 1 106 ? -2.694 9.514 3.839 1.00 89.38 106 ARG A N 1
ATOM 795 C CA . ARG A 1 106 ? -3.439 8.436 3.169 1.00 89.38 106 ARG A CA 1
ATOM 796 C C . ARG A 1 106 ? -4.128 8.937 1.903 1.00 89.38 106 ARG A C 1
ATOM 798 O O . ARG A 1 106 ? -4.109 8.238 0.891 1.00 89.38 106 ARG A O 1
ATOM 805 N N . ASP A 1 107 ? -4.666 10.154 1.929 1.00 88.38 107 ASP A N 1
ATOM 806 C CA . ASP A 1 107 ? -5.303 10.776 0.767 1.00 88.38 107 ASP A CA 1
ATOM 807 C C . ASP A 1 107 ? -4.266 11.160 -0.290 1.00 88.38 107 ASP A C 1
ATOM 809 O O . ASP A 1 107 ? -4.471 10.929 -1.485 1.00 88.38 107 ASP A O 1
ATOM 813 N N . GLN A 1 108 ? -3.120 11.699 0.136 1.00 87.69 108 GLN A N 1
ATOM 814 C CA . GLN A 1 108 ? -1.997 11.994 -0.759 1.00 87.69 108 GLN A CA 1
ATOM 815 C C . GLN A 1 108 ? -1.472 10.716 -1.430 1.00 87.69 108 GLN A C 1
ATOM 817 O O . GLN A 1 108 ? -1.282 10.672 -2.649 1.00 87.69 108 GLN A O 1
ATOM 822 N N . PHE A 1 109 ? -1.318 9.642 -0.654 1.00 87.81 109 PHE A N 1
ATOM 823 C CA . PHE A 1 109 ? -0.901 8.338 -1.153 1.00 87.81 109 PHE A CA 1
ATOM 824 C C . PHE A 1 109 ? -1.934 7.752 -2.126 1.00 87.81 109 PHE A C 1
ATOM 826 O O . PHE A 1 109 ? -1.572 7.285 -3.204 1.00 87.81 109 PHE A O 1
ATOM 833 N N . ALA A 1 110 ? -3.230 7.821 -1.811 1.00 87.56 110 ALA A N 1
ATOM 834 C CA . ALA A 1 110 ? -4.288 7.367 -2.714 1.00 87.56 110 ALA A CA 1
ATOM 835 C C . ALA A 1 110 ? -4.258 8.122 -4.056 1.00 87.56 110 ALA A C 1
ATOM 837 O O . ALA A 1 110 ? -4.304 7.498 -5.119 1.00 87.56 110 ALA A O 1
ATOM 838 N N . LYS A 1 111 ? -4.086 9.452 -4.029 1.00 87.50 111 LYS A N 1
ATOM 839 C CA . LYS A 1 111 ? -3.916 10.279 -5.239 1.00 87.50 111 LYS A CA 1
ATOM 840 C C . LYS A 1 111 ? -2.675 9.886 -6.042 1.00 87.50 111 LYS A C 1
ATOM 842 O O . LYS A 1 111 ? -2.718 9.878 -7.272 1.00 87.50 111 LYS A O 1
ATOM 847 N N . PHE A 1 112 ? -1.567 9.560 -5.377 1.00 86.38 112 PHE A N 1
ATOM 848 C CA . PHE A 1 112 ? -0.375 9.021 -6.036 1.00 86.38 112 PHE A CA 1
ATOM 849 C C . PHE A 1 112 ? -0.679 7.704 -6.767 1.00 86.38 112 PHE A C 1
ATOM 851 O O . PHE A 1 112 ? -0.342 7.563 -7.945 1.00 86.38 112 PHE A O 1
ATOM 858 N N . VAL A 1 113 ? -1.374 6.768 -6.116 1.00 86.62 113 VAL A N 1
ATOM 859 C CA . VAL A 1 113 ? -1.717 5.471 -6.720 1.00 86.62 113 VAL A CA 1
ATOM 860 C C . VAL A 1 113 ? -2.653 5.630 -7.923 1.00 86.62 113 VAL A C 1
ATOM 862 O O . VAL A 1 113 ? -2.409 5.019 -8.964 1.00 86.62 113 VAL A O 1
ATOM 865 N N . GLU A 1 114 ? -3.674 6.490 -7.837 1.00 84.50 114 GLU A N 1
ATOM 866 C CA . GLU A 1 114 ? -4.588 6.739 -8.964 1.00 84.50 114 GLU A CA 1
ATOM 867 C C . GLU A 1 114 ? -3.893 7.389 -10.165 1.00 84.50 114 GLU A C 1
ATOM 869 O O . GLU A 1 114 ? -4.199 7.055 -11.310 1.00 84.50 114 GLU A O 1
ATOM 874 N N . ARG A 1 115 ? -2.910 8.271 -9.940 1.00 80.00 115 ARG A N 1
ATOM 875 C CA . ARG A 1 115 ? -2.122 8.848 -11.041 1.00 80.00 115 ARG A CA 1
ATOM 876 C C . ARG A 1 115 ? -1.337 7.784 -11.805 1.00 80.00 115 ARG A C 1
ATOM 878 O O . ARG A 1 115 ? -1.302 7.835 -13.028 1.00 80.00 115 ARG A O 1
ATOM 885 N N . ARG A 1 116 ? -0.792 6.774 -11.118 1.00 73.12 116 ARG A N 1
ATOM 886 C CA . ARG A 1 116 ? -0.075 5.655 -11.765 1.00 73.12 116 ARG A CA 1
ATOM 887 C C . ARG A 1 116 ? -0.983 4.700 -12.538 1.00 73.12 116 ARG A C 1
ATOM 889 O O . ARG A 1 116 ? -0.496 3.981 -13.405 1.00 73.12 116 ARG A O 1
ATOM 896 N N . ARG A 1 117 ? -2.284 4.680 -12.239 1.00 69.06 117 ARG A N 1
ATOM 897 C CA . ARG A 1 117 ? -3.267 3.870 -12.971 1.00 69.06 117 ARG A CA 1
ATOM 898 C C . ARG A 1 117 ? -3.557 4.429 -14.363 1.00 69.06 117 ARG A C 1
ATOM 900 O O . ARG A 1 117 ? -3.942 3.665 -15.246 1.00 69.06 117 ARG A O 1
ATOM 907 N N . ARG A 1 118 ? -3.387 5.740 -14.571 1.00 61.59 118 ARG A N 1
ATOM 908 C CA . ARG A 1 118 ? -3.574 6.367 -15.883 1.00 61.59 118 ARG A CA 1
ATOM 909 C C . ARG A 1 118 ? -2.463 5.890 -16.820 1.00 61.59 118 ARG A C 1
ATOM 911 O O . ARG A 1 118 ? -1.377 6.456 -16.860 1.00 61.59 118 ARG A O 1
ATOM 918 N N . CYS A 1 119 ? -2.731 4.808 -17.548 1.00 51.72 119 CYS A N 1
ATOM 919 C CA . CYS A 1 119 ? -1.908 4.403 -18.676 1.00 51.72 119 CYS A CA 1
ATOM 920 C C . CYS A 1 119 ? -1.936 5.521 -19.714 1.00 51.72 119 CYS A C 1
ATOM 922 O O . CYS A 1 119 ? -3.013 5.932 -20.143 1.00 51.72 119 CYS A O 1
ATOM 924 N N . HIS A 1 120 ? -0.755 5.940 -20.161 1.00 48.38 120 HIS A N 1
ATOM 925 C CA . HIS A 1 120 ? -0.606 6.917 -21.239 1.00 48.38 120 HIS A CA 1
ATOM 926 C C . HIS A 1 120 ? -1.236 6.442 -22.562 1.00 48.38 120 HIS A C 1
ATOM 928 O O . HIS A 1 120 ? -1.465 7.264 -23.435 1.00 48.38 120 HIS A O 1
ATOM 934 N N . ILE A 1 121 ? -1.512 5.135 -22.703 1.00 45.38 121 ILE A N 1
ATOM 935 C CA . ILE A 1 121 ? -2.191 4.495 -23.849 1.00 45.38 121 ILE A CA 1
ATOM 936 C C . ILE A 1 121 ? -3.722 4.636 -23.776 1.00 45.38 121 ILE A C 1
ATOM 938 O O . ILE A 1 121 ? -4.390 4.663 -24.795 1.00 45.38 121 ILE A O 1
ATOM 942 N N . THR A 1 122 ? -4.303 4.733 -22.578 1.00 40.00 122 THR A N 1
ATOM 943 C CA . THR A 1 122 ? -5.769 4.809 -22.391 1.00 40.00 122 THR A CA 1
ATOM 944 C C . THR A 1 122 ? -6.261 6.220 -22.073 1.00 40.00 122 THR A C 1
ATOM 946 O O . THR A 1 122 ? -7.447 6.426 -21.825 1.00 40.00 122 THR A O 1
ATOM 949 N N . THR A 1 123 ? -5.356 7.194 -21.993 1.00 45.84 123 THR A N 1
ATOM 950 C CA . THR A 1 123 ? -5.716 8.611 -21.908 1.00 45.84 123 THR A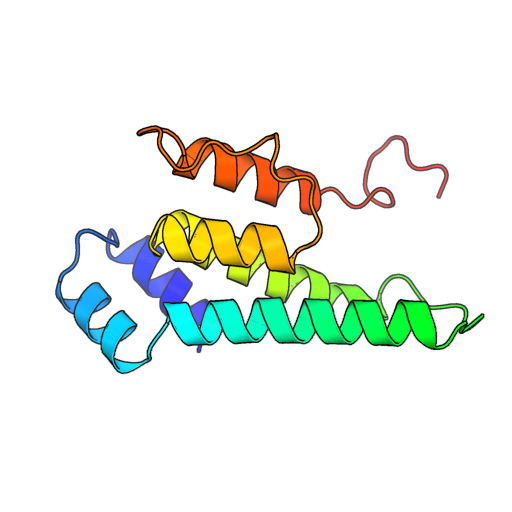 CA 1
ATOM 951 C C . THR A 1 123 ? -6.171 9.102 -23.282 1.00 45.84 123 THR A C 1
ATOM 953 O O . THR A 1 123 ? -5.523 8.750 -24.262 1.00 45.84 123 THR A O 1
ATOM 956 N N . PRO A 1 124 ? -7.232 9.923 -23.371 1.00 45.84 124 PRO A N 1
ATOM 957 C CA . PRO A 1 124 ? -7.764 10.407 -24.650 1.00 45.84 124 PRO A CA 1
ATOM 958 C C . PRO A 1 124 ? -6.748 11.201 -25.491 1.00 45.84 124 PRO A C 1
ATOM 960 O O . PRO A 1 124 ? -6.938 11.325 -26.693 1.00 45.84 124 PRO A O 1
ATOM 963 N N . ASP A 1 125 ? -5.655 11.672 -24.881 1.00 45.16 125 ASP A N 1
ATOM 964 C CA . ASP A 1 125 ? -4.539 12.357 -25.548 1.00 45.16 125 ASP A CA 1
ATOM 965 C C . ASP A 1 125 ? -3.394 11.409 -25.973 1.00 45.16 125 ASP A C 1
ATOM 967 O O . ASP A 1 125 ? -2.284 11.859 -26.263 1.00 45.16 125 ASP A O 1
ATOM 971 N N . SER A 1 126 ? -3.602 10.087 -25.948 1.00 38.38 126 SER A N 1
ATOM 972 C CA . SER A 1 126 ? -2.593 9.144 -26.437 1.00 38.38 126 SER A CA 1
ATOM 973 C C . SER A 1 126 ? -2.487 9.206 -27.961 1.00 38.38 126 SER A C 1
ATOM 975 O O . SER A 1 126 ? -3.516 9.154 -28.628 1.00 38.38 126 SER A O 1
ATOM 977 N N . PRO A 1 127 ? -1.276 9.252 -28.544 1.00 40.56 127 PRO A N 1
ATOM 978 C CA . PRO A 1 127 ? -1.096 9.165 -29.994 1.00 40.56 127 PRO A CA 1
ATOM 979 C C . PRO A 1 127 ? -1.269 7.735 -30.554 1.00 40.56 127 PRO A C 1
ATOM 981 O O . PRO A 1 127 ? -0.918 7.506 -31.711 1.00 40.56 127 PRO A O 1
ATOM 984 N N . PHE A 1 128 ? -1.753 6.783 -29.742 1.00 40.66 128 PHE A N 1
ATOM 985 C CA . PHE A 1 128 ? -1.987 5.377 -30.095 1.00 40.66 128 PHE A CA 1
ATOM 986 C C . PHE A 1 128 ? -3.476 5.044 -30.145 1.00 40.66 128 PHE A C 1
ATOM 988 O O . PHE A 1 128 ? -4.199 5.465 -29.214 1.00 40.66 128 PHE A O 1
#

Organism: NCBI:txid73915

Secondary structure (DSSP, 8-state):
-HHHHHHHHHHTTTTS-HHHHHHHHHTTHHHHHHHHHHHHHHHHHHHHHTT------TTTTHHHHHHHHHHHHHHHHHS-HHHHHHHHHHTT--GGG--TTSTTHHHHHHHHHHHHH--TTTSTT---

pLDDT: mean 76.63, std 14.6, range [38.38, 92.06]